Protein AF-A0A7S2KN16-F1 (afdb_monomer_lite)

Foldseek 3Di:
DDDPPDDDPDPDDDDPFDADPVPRHGDHPPQQCPLVVLLVVLVVCCVVQPPHDDDDDDDFANCSNVCSQQLFFQAPAWAFDPFDFDWDDDPNDGIDTPGGRQDDVVPDVDDDPVTHIDTDHVVVVDDPPPDDPNVVGHNDRNCSNCPDPPDPD

Sequence (153 aa):
MLDPNYNSLLNVNPTPGFYCPKTGFACEAFAGRYCQRMETFARCLERTHYGQTIVMFSHAASVALVAAFLRCSMTDLKFAPCGVYHLERVDDGPWKIVQSGHDNTSYVEENSPTTYPWGFSGKHFEENDGKYFGSSEGIDLDYFVGAPDNCNL

InterPro domains:
  IPR029033 Histidine phosphatase superfamily [G3DSA:3.40.50.1240] (1-117)
  IPR029033 Histidine phosphatase superfamily [SSF53254] (34-101)

Secondary structure (DSSP, 8-state):
---TT---S---PPP-PEEPTTT-SEE-S-STTHHHHHHHHHHHHHHHSTT--------GGGHHHHHHHHT--STT--B-TT---EEE-STT---EEEE-TT--TTT-S---TT---B---GGGT--TTS--SSTT----TTTTTT-------

Structure (mmCIF, N/CA/C/O backbone):
data_AF-A0A7S2KN16-F1
#
_entry.id   AF-A0A7S2KN16-F1
#
loop_
_atom_site.group_PDB
_atom_site.id
_atom_site.type_symbol
_atom_site.label_atom_id
_atom_site.label_alt_id
_atom_site.label_comp_id
_atom_site.label_asym_id
_atom_site.label_entity_id
_atom_site.label_seq_id
_atom_site.pdbx_PDB_ins_code
_atom_site.Cartn_x
_atom_site.Cartn_y
_atom_site.Cartn_z
_atom_site.occupancy
_atom_site.B_iso_or_equiv
_atom_site.auth_seq_id
_atom_site.auth_comp_id
_atom_site.auth_asym_id
_atom_site.auth_atom_id
_atom_site.pdbx_PDB_model_num
ATOM 1 N N . MET A 1 1 ? 1.336 23.015 12.875 1.00 44.84 1 MET A N 1
ATOM 2 C CA . MET A 1 1 ? 2.599 23.781 12.933 1.00 44.84 1 MET A CA 1
ATOM 3 C C . MET A 1 1 ? 3.717 22.757 13.002 1.00 44.84 1 MET A C 1
ATOM 5 O O . MET A 1 1 ? 3.695 21.952 13.921 1.00 44.84 1 MET A O 1
ATOM 9 N N . LEU A 1 2 ? 4.576 22.682 11.984 1.00 50.47 2 LEU A N 1
ATOM 10 C CA . LEU A 1 2 ? 5.736 21.784 11.989 1.00 50.47 2 LEU A CA 1
ATOM 11 C C . LEU A 1 2 ? 6.802 22.399 12.901 1.00 50.47 2 LEU A C 1
ATOM 13 O O . LEU A 1 2 ? 7.070 23.591 12.769 1.00 50.47 2 LEU A O 1
ATOM 17 N N . ASP A 1 3 ? 7.358 21.622 13.829 1.00 73.12 3 ASP A N 1
ATOM 18 C CA . ASP A 1 3 ? 8.470 22.065 14.671 1.00 73.12 3 ASP A CA 1
ATOM 19 C C . ASP A 1 3 ? 9.785 21.912 13.886 1.00 73.12 3 ASP A C 1
ATOM 21 O O . ASP A 1 3 ? 10.222 20.780 13.656 1.00 73.12 3 ASP A O 1
ATOM 25 N N . PRO A 1 4 ? 10.426 23.013 13.451 1.00 69.00 4 PRO A N 1
ATOM 26 C CA . PRO A 1 4 ? 11.683 22.944 12.712 1.00 69.00 4 PRO A CA 1
ATOM 27 C C . PRO A 1 4 ? 12.861 22.471 13.580 1.00 69.00 4 PRO A C 1
ATOM 29 O O . PRO A 1 4 ? 13.927 22.194 13.039 1.00 69.00 4 PRO A O 1
ATOM 32 N N . ASN A 1 5 ? 12.684 22.374 14.902 1.00 81.06 5 ASN A N 1
ATOM 33 C CA . ASN A 1 5 ? 13.713 21.964 15.856 1.00 81.06 5 ASN A CA 1
ATOM 34 C C . ASN A 1 5 ? 13.490 20.544 16.398 1.00 81.06 5 ASN A C 1
ATOM 36 O O . ASN A 1 5 ? 14.129 20.157 17.381 1.00 81.06 5 ASN A O 1
ATOM 40 N N . TYR A 1 6 ? 12.590 19.764 15.790 1.00 76.38 6 TYR A N 1
ATOM 41 C CA . TYR A 1 6 ? 12.341 18.395 16.220 1.00 76.38 6 TYR A CA 1
ATOM 42 C C . TYR A 1 6 ? 13.602 17.534 16.054 1.00 76.38 6 TYR A C 1
ATOM 44 O O . TYR A 1 6 ? 14.036 17.231 14.942 1.00 76.38 6 TYR A O 1
ATOM 52 N N . ASN A 1 7 ? 14.170 17.101 17.179 1.00 64.81 7 ASN A N 1
ATOM 53 C CA . ASN A 1 7 ? 15.219 16.091 17.200 1.00 64.81 7 ASN A CA 1
ATOM 54 C C . ASN A 1 7 ? 14.575 14.703 17.194 1.00 64.81 7 ASN A C 1
ATOM 56 O O . ASN A 1 7 ? 13.864 14.339 18.132 1.00 64.81 7 ASN A O 1
ATOM 60 N N . SER A 1 8 ? 14.843 13.929 16.139 1.00 66.06 8 SER A N 1
ATOM 61 C CA . SER A 1 8 ? 14.373 12.547 16.023 1.00 66.06 8 SER A CA 1
ATOM 62 C C . SER A 1 8 ? 14.796 11.733 17.247 1.00 66.06 8 SER A C 1
ATOM 64 O O . SER A 1 8 ? 15.985 11.575 17.518 1.00 66.06 8 SER A O 1
ATOM 66 N N . LEU A 1 9 ? 13.820 11.169 17.963 1.00 71.75 9 LEU A N 1
ATOM 67 C CA . LEU A 1 9 ? 14.074 10.198 19.036 1.00 71.75 9 LEU A CA 1
ATOM 68 C C . LEU A 1 9 ? 14.532 8.834 18.484 1.00 71.75 9 LEU A C 1
ATOM 70 O O . LEU A 1 9 ? 14.990 7.973 19.234 1.00 71.75 9 LEU A O 1
ATOM 74 N N . LEU A 1 10 ? 14.414 8.635 17.169 1.00 57.59 10 LEU A N 1
ATOM 75 C CA . LEU A 1 10 ? 14.867 7.456 16.446 1.00 57.59 10 LEU A CA 1
ATOM 76 C C . LEU A 1 10 ? 16.287 7.681 15.928 1.00 57.59 10 LEU A C 1
ATOM 78 O O . LEU A 1 10 ? 16.504 8.437 14.980 1.00 57.59 10 LEU A O 1
ATOM 82 N N . ASN A 1 11 ? 17.241 6.980 16.539 1.00 54.53 11 ASN A N 1
ATOM 83 C CA . ASN A 1 11 ? 18.592 6.849 16.014 1.00 54.53 11 ASN A CA 1
ATOM 84 C C . ASN A 1 11 ? 18.601 5.660 15.042 1.00 54.53 11 ASN A C 1
ATOM 86 O O . ASN A 1 11 ? 18.683 4.500 15.454 1.00 54.53 11 ASN A O 1
ATOM 90 N N . VAL A 1 12 ? 18.389 5.939 13.753 1.00 54.44 12 VAL A N 1
ATOM 91 C CA . VAL A 1 12 ? 18.291 4.898 12.724 1.00 54.44 12 VAL A CA 1
ATOM 92 C C . VAL A 1 12 ? 19.689 4.345 12.468 1.00 54.44 12 VAL A C 1
ATOM 94 O O . VAL A 1 12 ? 20.484 4.951 11.755 1.00 54.44 12 VAL A O 1
ATOM 97 N N . ASN A 1 13 ? 19.998 3.188 13.050 1.00 52.50 13 ASN A N 1
ATOM 98 C CA . ASN A 1 13 ? 21.201 2.453 12.682 1.00 52.50 13 ASN A CA 1
ATOM 99 C C . ASN A 1 13 ? 21.036 1.954 11.237 1.00 52.50 13 ASN A C 1
ATOM 101 O O . ASN A 1 13 ? 20.096 1.193 10.978 1.00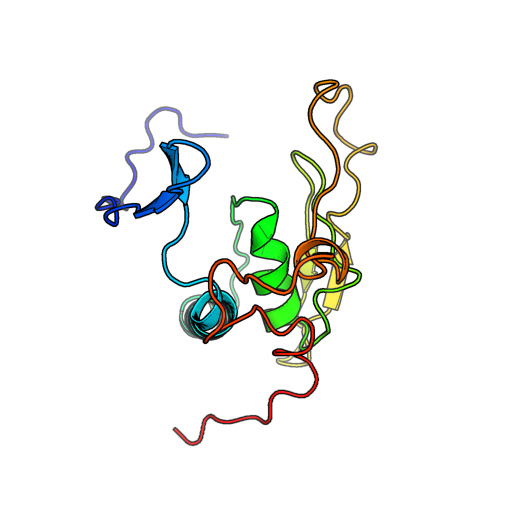 52.50 13 ASN A O 1
ATOM 105 N N . PRO A 1 14 ? 21.910 2.351 10.294 1.00 51.16 14 PRO A N 1
ATOM 106 C CA . PRO A 1 14 ? 21.835 1.866 8.926 1.00 51.16 14 PRO A CA 1
ATOM 107 C C . PRO A 1 14 ? 21.952 0.346 8.933 1.00 51.16 14 PRO A C 1
ATOM 109 O O . PRO A 1 14 ? 22.914 -0.215 9.460 1.00 51.16 14 PRO A O 1
ATOM 112 N N . THR A 1 15 ? 20.976 -0.340 8.350 1.00 52.91 15 THR A N 1
ATOM 113 C CA . THR A 1 15 ? 21.147 -1.760 8.052 1.00 52.91 15 THR A CA 1
ATOM 114 C C . THR A 1 15 ? 22.148 -1.857 6.899 1.00 52.91 15 THR A C 1
ATOM 116 O O . THR A 1 15 ? 22.007 -1.087 5.946 1.00 52.91 15 THR A O 1
ATOM 119 N N . PRO A 1 16 ? 23.160 -2.744 6.944 1.00 52.06 16 PRO A N 1
ATOM 120 C CA . PRO A 1 16 ? 24.048 -2.947 5.807 1.00 52.06 16 PRO A CA 1
ATOM 121 C C . PRO A 1 16 ? 23.213 -3.283 4.565 1.00 52.06 16 PRO A C 1
ATOM 123 O O . PRO A 1 16 ? 22.595 -4.346 4.490 1.00 52.06 16 PRO A O 1
ATOM 126 N N . GLY A 1 17 ? 23.135 -2.341 3.624 1.00 52.12 17 GLY A N 1
ATOM 127 C CA . GLY A 1 17 ? 22.502 -2.571 2.332 1.00 52.12 17 GLY A CA 1
ATOM 128 C C . GLY A 1 17 ? 23.322 -3.586 1.543 1.00 52.12 17 GLY A C 1
ATOM 129 O O . GLY A 1 17 ? 24.546 -3.641 1.672 1.00 52.12 17 GLY A O 1
ATOM 130 N N . PHE A 1 18 ? 22.663 -4.399 0.728 1.00 58.19 18 PHE A N 1
ATOM 131 C CA . PHE A 1 18 ? 23.362 -5.277 -0.205 1.00 58.19 18 PHE A CA 1
ATOM 132 C C . PHE A 1 18 ? 23.537 -4.517 -1.504 1.00 58.19 18 PHE A C 1
ATOM 134 O O . PHE A 1 18 ? 22.699 -3.699 -1.827 1.00 58.19 18 PHE A O 1
ATOM 141 N N . TYR A 1 19 ? 24.609 -4.725 -2.253 1.00 60.12 19 TYR A N 1
ATOM 142 C CA . TYR A 1 19 ? 24.733 -4.096 -3.567 1.00 60.12 19 TYR A CA 1
ATOM 143 C C . TYR A 1 19 ? 24.223 -5.061 -4.619 1.00 60.12 19 TYR A C 1
ATOM 145 O O . TYR A 1 19 ? 24.621 -6.220 -4.603 1.00 60.12 19 TYR A O 1
ATOM 153 N N . CYS A 1 20 ? 23.373 -4.597 -5.532 1.00 54.91 20 CYS A N 1
ATOM 154 C CA . CYS A 1 20 ? 22.924 -5.373 -6.676 1.00 54.91 20 CYS A CA 1
ATOM 155 C C . CYS A 1 20 ? 24.125 -5.627 -7.599 1.00 54.91 20 CYS A C 1
ATOM 157 O O . CYS A 1 20 ? 24.645 -4.669 -8.170 1.00 54.91 20 CYS A O 1
ATOM 159 N N . PRO A 1 21 ? 24.555 -6.884 -7.819 1.00 52.31 21 PRO A N 1
ATOM 160 C CA . PRO A 1 21 ? 25.663 -7.190 -8.725 1.00 52.31 21 PRO A CA 1
ATOM 161 C C . PRO A 1 21 ? 25.503 -6.643 -10.152 1.00 52.31 21 PRO A C 1
ATOM 163 O O . PRO A 1 21 ? 26.503 -6.367 -10.805 1.00 52.31 21 PRO A O 1
ATOM 166 N N . LYS A 1 22 ? 24.263 -6.494 -10.649 1.00 51.94 22 LYS A N 1
ATOM 167 C CA . LYS A 1 22 ? 23.990 -5.988 -12.007 1.00 51.94 22 LYS A CA 1
ATOM 168 C C . LYS A 1 22 ? 24.126 -4.466 -12.111 1.00 51.94 22 LYS A C 1
ATOM 170 O O . LYS A 1 22 ? 24.545 -3.973 -13.151 1.00 51.94 22 LYS A O 1
ATOM 175 N N . THR A 1 23 ? 23.735 -3.726 -11.074 1.00 57.59 23 THR A N 1
ATOM 176 C CA . THR A 1 23 ? 23.617 -2.258 -11.145 1.00 57.59 23 THR A CA 1
ATOM 177 C C . THR A 1 23 ? 24.583 -1.514 -10.227 1.00 57.59 23 THR A C 1
ATOM 179 O O . THR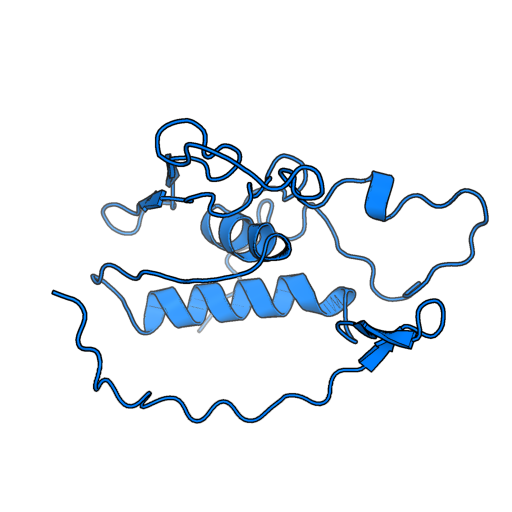 A 1 23 ? 24.746 -0.309 -10.373 1.00 57.59 23 THR A O 1
ATOM 182 N N . GLY A 1 24 ? 25.220 -2.202 -9.277 1.00 62.09 24 GLY A N 1
ATOM 183 C CA . GLY A 1 24 ? 26.106 -1.606 -8.277 1.00 62.09 24 GLY A CA 1
ATOM 184 C C . GLY A 1 24 ? 25.392 -0.729 -7.243 1.00 62.09 24 GLY A C 1
ATOM 185 O O . GLY A 1 24 ? 26.061 -0.119 -6.417 1.00 62.09 24 GLY A O 1
ATOM 186 N N . PHE A 1 25 ? 24.056 -0.655 -7.265 1.00 57.09 25 PHE A N 1
ATOM 187 C CA . PHE A 1 25 ? 23.266 0.128 -6.311 1.00 57.09 25 PHE A CA 1
ATOM 188 C C . PHE A 1 25 ? 22.862 -0.697 -5.096 1.00 57.09 25 PHE A C 1
ATOM 190 O O . PHE A 1 25 ? 22.704 -1.913 -5.195 1.00 57.09 25 PHE A O 1
ATOM 197 N N . ALA A 1 26 ? 22.649 -0.028 -3.962 1.00 57.84 26 ALA A N 1
ATOM 198 C CA . ALA A 1 26 ? 22.088 -0.670 -2.784 1.00 57.84 26 ALA A CA 1
ATOM 199 C C . ALA A 1 26 ? 20.700 -1.263 -3.111 1.00 57.84 26 ALA A C 1
ATOM 201 O O . ALA A 1 26 ? 19.799 -0.564 -3.566 1.00 57.84 26 ALA A O 1
ATOM 202 N N . CYS A 1 27 ? 20.544 -2.559 -2.890 1.00 58.91 27 CYS A N 1
ATOM 203 C CA . CYS A 1 27 ? 19.334 -3.344 -2.986 1.00 58.91 27 CYS A CA 1
ATOM 204 C C . CYS A 1 27 ? 19.073 -4.064 -1.661 1.00 58.91 27 CYS A C 1
ATOM 206 O O . CYS A 1 27 ? 19.966 -4.339 -0.853 1.00 58.91 27 CYS A O 1
ATOM 208 N N . GLU A 1 28 ? 17.815 -4.405 -1.442 1.00 58.28 28 GLU A N 1
ATOM 209 C CA . GLU A 1 28 ? 17.420 -5.216 -0.306 1.00 58.28 28 GLU A CA 1
ATOM 210 C C . GLU A 1 28 ? 17.866 -6.669 -0.524 1.00 58.28 28 GLU A C 1
ATOM 212 O O . GLU A 1 28 ? 17.629 -7.252 -1.578 1.00 58.28 28 GLU A O 1
ATOM 217 N N . ALA A 1 29 ? 18.547 -7.259 0.460 1.00 53.09 29 ALA A N 1
ATOM 218 C CA . ALA A 1 29 ? 19.174 -8.579 0.317 1.00 53.09 29 ALA A CA 1
ATOM 219 C C . ALA A 1 29 ? 18.213 -9.761 0.213 1.00 53.09 29 ALA A C 1
ATOM 221 O O . ALA A 1 29 ? 18.616 -10.855 -0.172 1.00 53.09 29 ALA A O 1
ATOM 222 N N . PHE A 1 30 ? 16.981 -9.577 0.683 1.00 60.19 30 PHE A N 1
ATOM 223 C CA . PHE A 1 30 ? 16.088 -10.679 1.021 1.00 60.19 30 PHE A CA 1
ATOM 224 C C . PHE A 1 30 ? 14.691 -10.370 0.493 1.00 60.19 30 PHE A C 1
ATOM 226 O O . PHE A 1 30 ? 13.801 -10.012 1.271 1.00 60.19 30 PHE A O 1
ATOM 233 N N . ALA A 1 31 ? 14.524 -10.470 -0.828 1.00 63.78 31 ALA A N 1
ATOM 234 C CA . ALA A 1 31 ? 13.223 -10.331 -1.480 1.00 63.78 31 ALA A CA 1
ATOM 235 C C . ALA A 1 31 ? 12.215 -11.349 -0.914 1.00 63.78 31 ALA A C 1
ATOM 237 O O . ALA A 1 31 ? 11.099 -10.983 -0.565 1.00 63.78 31 ALA A O 1
ATOM 238 N N . GLY A 1 32 ? 12.652 -12.585 -0.670 1.00 63.44 32 GLY A N 1
ATOM 239 C CA . GLY A 1 32 ? 11.816 -13.656 -0.128 1.00 63.44 32 GLY A CA 1
ATOM 240 C C . GLY A 1 32 ? 11.231 -13.435 1.251 1.00 63.44 32 GLY A C 1
ATOM 241 O O . GLY A 1 32 ? 10.122 -13.866 1.551 1.00 63.44 32 GLY A O 1
ATOM 242 N N . ARG A 1 33 ? 11.969 -12.726 2.106 1.00 75.19 33 ARG A N 1
ATOM 243 C CA . ARG A 1 33 ? 11.525 -12.395 3.467 1.00 75.19 33 ARG A CA 1
ATOM 244 C C . ARG A 1 33 ? 10.873 -11.025 3.558 1.00 75.19 33 ARG A C 1
ATOM 246 O O . ARG A 1 33 ? 10.501 -10.607 4.653 1.00 75.19 33 ARG A O 1
ATOM 253 N N . TYR A 1 34 ? 10.747 -10.314 2.439 1.00 84.75 34 TYR A N 1
ATOM 254 C CA . TYR A 1 34 ? 10.139 -8.991 2.411 1.00 84.75 34 TYR A CA 1
ATOM 255 C C . TYR A 1 34 ? 8.709 -9.035 2.953 1.00 84.75 34 TYR A C 1
ATOM 257 O O . TYR A 1 34 ? 8.398 -8.324 3.908 1.00 84.75 34 TYR A O 1
ATOM 265 N N . CYS A 1 35 ? 7.879 -9.952 2.444 1.00 87.25 35 CYS A N 1
ATOM 266 C CA . CYS A 1 35 ? 6.492 -10.078 2.888 1.00 87.25 35 CYS A CA 1
ATOM 267 C C . CYS A 1 35 ? 6.380 -10.454 4.374 1.00 87.25 35 CYS A C 1
ATOM 269 O O . CYS A 1 35 ? 5.602 -9.841 5.101 1.00 87.25 35 CYS A O 1
ATOM 271 N N . GLN A 1 36 ? 7.225 -11.371 4.860 1.00 87.25 36 GLN A N 1
ATOM 272 C CA . GLN A 1 36 ? 7.285 -11.749 6.281 1.00 87.25 36 GLN A CA 1
ATOM 273 C C . GLN A 1 36 ? 7.628 -10.559 7.189 1.00 87.25 36 GLN A C 1
ATOM 275 O O . GLN A 1 36 ? 7.039 -10.394 8.261 1.00 87.25 36 GLN A O 1
ATOM 280 N N . ARG A 1 37 ? 8.577 -9.707 6.772 1.00 88.38 37 ARG A N 1
ATOM 281 C CA . ARG A 1 37 ? 8.918 -8.484 7.512 1.00 88.38 37 ARG A CA 1
ATOM 282 C C . ARG A 1 37 ? 7.754 -7.505 7.536 1.00 88.38 37 ARG A C 1
ATOM 284 O O . ARG A 1 37 ? 7.472 -6.961 8.598 1.00 88.38 37 ARG A O 1
ATOM 291 N N . MET A 1 38 ? 7.087 -7.297 6.401 1.00 93.31 38 MET A N 1
ATOM 292 C CA . MET A 1 38 ? 5.936 -6.394 6.314 1.00 93.31 38 MET A CA 1
ATOM 293 C C . MET A 1 38 ? 4.771 -6.886 7.172 1.00 93.31 38 MET A C 1
ATOM 295 O O . MET A 1 38 ? 4.188 -6.096 7.907 1.00 93.31 38 MET A O 1
ATOM 299 N N . GLU A 1 39 ? 4.498 -8.192 7.177 1.00 92.44 39 GLU A N 1
ATOM 300 C CA . GLU A 1 39 ? 3.502 -8.793 8.066 1.00 92.44 39 GLU A CA 1
ATOM 301 C C . GLU A 1 39 ? 3.854 -8.599 9.546 1.00 92.44 39 GLU A C 1
ATOM 303 O O . GLU A 1 39 ? 3.022 -8.166 10.343 1.00 92.44 39 GLU A O 1
ATOM 308 N N . THR A 1 40 ? 5.099 -8.898 9.924 1.00 90.50 40 THR A N 1
ATOM 309 C CA . THR A 1 40 ? 5.567 -8.735 11.308 1.00 90.50 40 THR A CA 1
ATOM 310 C C . THR A 1 40 ? 5.484 -7.273 11.738 1.00 90.50 40 THR A C 1
ATOM 312 O O . THR A 1 40 ? 5.060 -6.969 12.853 1.00 90.50 40 THR A O 1
ATOM 315 N N . PHE A 1 41 ? 5.860 -6.356 10.847 1.00 93.31 41 PHE A N 1
ATOM 316 C CA . PHE A 1 41 ? 5.796 -4.927 11.098 1.00 93.31 41 PHE A CA 1
ATOM 317 C C . PHE A 1 41 ? 4.352 -4.442 11.270 1.00 93.31 41 PHE A C 1
ATOM 319 O O . PHE A 1 41 ? 4.083 -3.736 12.239 1.00 93.31 41 PHE A O 1
ATOM 326 N N . ALA A 1 42 ? 3.420 -4.890 10.420 1.00 94.25 42 ALA A N 1
ATOM 327 C CA . ALA A 1 42 ? 1.992 -4.602 10.559 1.00 94.25 42 ALA A CA 1
ATOM 328 C C . ALA A 1 42 ? 1.465 -5.023 11.940 1.00 94.25 42 ALA A C 1
ATOM 330 O O . ALA A 1 42 ? 0.928 -4.193 12.671 1.00 94.25 42 ALA A O 1
ATOM 331 N N . ARG A 1 43 ? 1.728 -6.271 12.361 1.00 92.00 43 ARG A N 1
ATOM 332 C CA . ARG A 1 43 ? 1.315 -6.782 13.685 1.00 92.00 43 ARG A CA 1
ATOM 333 C C . ARG A 1 43 ? 1.905 -5.957 14.834 1.00 92.00 43 ARG A C 1
ATOM 335 O O . ARG A 1 43 ? 1.225 -5.661 15.817 1.00 92.00 43 ARG A O 1
ATOM 342 N N . CYS A 1 44 ? 3.180 -5.577 14.728 1.00 91.69 44 CYS A N 1
ATOM 343 C CA . CYS A 1 44 ? 3.834 -4.726 15.721 1.00 91.69 44 CYS A CA 1
ATOM 344 C C . CYS A 1 44 ? 3.191 -3.336 15.802 1.00 91.69 44 CYS A C 1
ATOM 346 O O . CYS A 1 44 ? 3.008 -2.838 16.915 1.00 91.69 44 CYS A O 1
ATOM 348 N N . LEU A 1 45 ? 2.836 -2.729 14.665 1.00 92.06 45 LEU A N 1
ATOM 349 C CA . LEU A 1 45 ? 2.143 -1.441 14.620 1.00 92.06 45 LEU A CA 1
ATOM 350 C C . LEU A 1 45 ? 0.769 -1.522 15.286 1.00 92.06 45 LEU A C 1
ATOM 352 O O . LEU A 1 45 ? 0.492 -0.714 16.169 1.00 92.06 45 LEU A O 1
ATOM 356 N N . GLU A 1 46 ? -0.046 -2.523 14.938 1.00 91.19 46 GLU A N 1
ATOM 357 C CA . GLU A 1 46 ? -1.383 -2.702 15.525 1.00 91.19 46 GLU A CA 1
ATOM 358 C C . GLU A 1 46 ? -1.325 -2.860 17.043 1.00 91.19 46 GLU A C 1
ATOM 360 O O . GLU A 1 46 ? -2.109 -2.247 17.762 1.00 91.19 46 GLU A O 1
ATOM 365 N N . ARG A 1 47 ? -0.372 -3.657 17.542 1.00 90.12 47 ARG A N 1
ATOM 366 C CA . ARG A 1 47 ? -0.215 -3.894 18.980 1.00 90.12 47 ARG A CA 1
ATOM 367 C C . ARG A 1 47 ? 0.304 -2.664 19.725 1.00 90.12 47 ARG A C 1
ATOM 369 O O . ARG A 1 47 ? -0.134 -2.396 20.837 1.00 90.12 47 ARG A O 1
ATOM 376 N N . THR A 1 48 ? 1.275 -1.957 19.152 1.00 91.31 48 THR A N 1
ATOM 377 C CA . THR A 1 48 ? 1.982 -0.863 19.847 1.00 91.31 48 THR A CA 1
ATOM 378 C C . THR A 1 48 ? 1.191 0.444 19.813 1.00 91.31 48 THR A C 1
ATOM 380 O O . THR A 1 48 ? 1.256 1.220 20.763 1.00 91.31 48 THR A O 1
ATOM 383 N N . HIS A 1 49 ? 0.427 0.676 18.745 1.00 91.00 49 HIS A N 1
ATOM 384 C CA . HIS A 1 49 ? -0.303 1.921 18.493 1.00 91.00 49 HIS A CA 1
ATOM 385 C C . HIS A 1 49 ? -1.821 1.712 18.444 1.00 91.00 49 HIS A C 1
ATOM 387 O O . HIS A 1 49 ? -2.537 2.425 17.742 1.00 91.00 49 HIS A O 1
ATOM 393 N N . TYR A 1 50 ? -2.323 0.725 19.188 1.00 91.38 50 TYR A N 1
ATOM 394 C CA . TYR A 1 50 ? -3.750 0.434 19.264 1.00 91.38 50 TYR A CA 1
ATOM 395 C C . TYR A 1 50 ? -4.565 1.676 19.667 1.00 91.38 50 TYR A C 1
ATOM 397 O O . TYR A 1 50 ? -4.230 2.367 20.632 1.00 91.38 50 TYR A O 1
ATOM 405 N N . GLY A 1 51 ? -5.643 1.955 18.928 1.00 89.69 51 GLY A N 1
ATOM 406 C CA . GLY A 1 51 ? -6.521 3.107 19.165 1.00 89.69 51 GLY A CA 1
ATOM 407 C C . GLY A 1 51 ? -5.917 4.468 18.796 1.00 89.69 51 GLY A C 1
ATOM 408 O O . GLY A 1 51 ? -6.494 5.497 19.143 1.00 89.69 51 GLY A O 1
ATOM 409 N N . GLN A 1 52 ? -4.767 4.498 18.116 1.00 92.50 52 GLN A N 1
ATOM 410 C CA . GLN A 1 52 ? -4.108 5.727 17.672 1.00 92.50 52 GLN A CA 1
ATOM 411 C C . GLN A 1 52 ? -4.181 5.886 16.152 1.00 92.50 52 GLN A C 1
ATOM 413 O O . GLN A 1 52 ? -4.195 4.913 15.400 1.00 92.50 52 GLN A O 1
ATOM 418 N N . THR A 1 53 ? -4.147 7.136 15.694 1.00 93.81 53 THR A N 1
ATOM 419 C CA . THR A 1 53 ? -3.892 7.462 14.288 1.00 93.81 53 THR A CA 1
ATOM 420 C C . THR A 1 53 ? -2.389 7.573 14.067 1.00 93.81 53 THR A C 1
ATOM 422 O O . THR A 1 53 ? -1.719 8.369 14.727 1.00 93.81 53 THR A O 1
ATOM 425 N N . ILE A 1 54 ? -1.862 6.796 13.122 1.00 93.75 54 ILE A N 1
ATOM 426 C CA . ILE A 1 54 ? -0.447 6.813 12.742 1.00 93.75 54 ILE A CA 1
ATOM 427 C C . ILE A 1 54 ? -0.280 7.381 11.332 1.00 93.75 54 ILE A C 1
ATOM 429 O O . ILE A 1 54 ? -1.093 7.126 10.447 1.00 93.75 54 ILE A O 1
ATOM 433 N N . VAL A 1 55 ? 0.800 8.131 11.114 1.00 94.25 55 VAL A N 1
ATOM 434 C CA . VAL A 1 55 ? 1.218 8.601 9.787 1.00 94.25 55 VAL A CA 1
ATOM 435 C C . VAL A 1 55 ? 2.597 8.028 9.503 1.00 94.25 55 VAL A C 1
ATOM 437 O O . VAL A 1 55 ? 3.498 8.131 10.335 1.00 94.25 55 VAL A O 1
ATOM 440 N N . MET A 1 56 ? 2.761 7.416 8.332 1.00 93.44 56 MET A N 1
ATOM 441 C CA . MET A 1 56 ? 4.010 6.782 7.918 1.00 93.44 56 MET A CA 1
ATOM 442 C C . MET A 1 56 ? 4.463 7.322 6.567 1.00 93.44 56 MET A C 1
ATOM 444 O O . MET A 1 56 ? 3.669 7.443 5.637 1.00 93.44 56 MET A O 1
ATOM 448 N N . PHE A 1 57 ? 5.763 7.581 6.452 1.00 93.69 57 PHE A N 1
ATOM 449 C CA . PHE A 1 57 ? 6.415 7.950 5.201 1.00 93.69 57 PHE A CA 1
ATOM 450 C C . PHE A 1 57 ? 7.224 6.755 4.712 1.00 93.69 57 PHE A C 1
ATOM 452 O O . PHE A 1 57 ? 7.985 6.158 5.476 1.00 93.69 57 PHE A O 1
ATOM 459 N N . SER A 1 58 ? 7.026 6.361 3.457 1.00 93.25 58 SER A N 1
ATOM 460 C CA . SER A 1 58 ? 7.641 5.152 2.918 1.00 93.25 58 SER A CA 1
ATOM 461 C C . SER A 1 58 ? 7.828 5.220 1.404 1.00 93.25 58 SER A C 1
ATOM 463 O O . SER A 1 58 ? 7.519 6.228 0.773 1.00 93.25 58 SER A O 1
ATOM 465 N N . HIS A 1 59 ? 8.350 4.138 0.829 1.00 91.38 59 HIS A N 1
ATOM 466 C CA . HIS A 1 59 ? 8.572 3.989 -0.608 1.00 91.38 59 HIS A CA 1
ATOM 467 C C . HIS A 1 59 ? 7.490 3.127 -1.264 1.00 91.38 59 HIS A C 1
ATOM 469 O O . HIS A 1 59 ? 6.706 2.465 -0.589 1.00 91.38 59 HIS A O 1
ATOM 475 N N . ALA A 1 60 ? 7.480 3.092 -2.599 1.00 90.44 60 ALA A N 1
ATOM 476 C CA . ALA A 1 60 ? 6.437 2.409 -3.359 1.00 90.44 60 ALA A CA 1
ATOM 477 C C . ALA A 1 60 ? 6.337 0.898 -3.074 1.00 90.44 60 ALA A C 1
ATOM 479 O O . ALA A 1 60 ? 5.238 0.356 -3.070 1.00 90.44 60 ALA A O 1
ATOM 480 N N . ALA A 1 61 ? 7.449 0.224 -2.752 1.00 89.75 61 ALA A N 1
ATOM 481 C CA . ALA A 1 61 ? 7.444 -1.191 -2.357 1.00 89.75 61 ALA A CA 1
ATOM 482 C C . ALA A 1 61 ? 6.589 -1.479 -1.108 1.00 89.75 61 ALA A C 1
ATOM 484 O O . ALA A 1 61 ? 6.077 -2.585 -0.938 1.00 89.75 61 ALA A O 1
ATOM 485 N N . SER A 1 62 ? 6.331 -0.467 -0.281 1.00 92.75 62 SER A N 1
ATOM 486 C CA . SER A 1 62 ? 5.517 -0.591 0.927 1.00 92.75 62 SER A CA 1
ATOM 487 C C . SER A 1 62 ? 4.021 -0.781 0.657 1.00 92.75 62 SER A C 1
ATOM 489 O O . SER A 1 62 ? 3.254 -0.912 1.608 1.00 92.75 62 SER A O 1
ATOM 491 N N . VAL A 1 63 ? 3.588 -0.909 -0.606 1.00 94.00 63 VAL A N 1
ATOM 492 C CA . VAL A 1 63 ? 2.285 -1.525 -0.929 1.00 94.00 63 VAL A CA 1
ATOM 493 C C . VAL A 1 63 ? 2.136 -2.922 -0.314 1.00 94.00 63 VAL A C 1
ATOM 495 O O . VAL A 1 63 ? 1.020 -3.336 -0.028 1.00 94.00 63 VAL A O 1
ATOM 498 N N . ALA A 1 64 ? 3.239 -3.616 -0.017 1.00 94.06 64 ALA A N 1
ATOM 499 C CA . ALA A 1 64 ? 3.215 -4.856 0.756 1.00 94.06 64 ALA A CA 1
ATOM 500 C C . ALA A 1 64 ? 2.711 -4.669 2.195 1.00 94.06 64 ALA A C 1
ATOM 502 O O . ALA A 1 64 ? 2.028 -5.542 2.719 1.00 94.06 64 ALA A O 1
ATOM 503 N N . LEU A 1 65 ? 3.005 -3.535 2.839 1.00 95.69 65 LEU A N 1
ATOM 504 C CA . LEU A 1 65 ? 2.463 -3.225 4.165 1.00 95.69 65 LEU A CA 1
ATOM 505 C C . LEU A 1 65 ? 0.954 -2.961 4.088 1.00 95.69 65 LEU A C 1
ATOM 507 O O . LEU A 1 65 ? 0.199 -3.414 4.944 1.00 95.69 65 LEU A O 1
ATOM 511 N N . VAL A 1 66 ? 0.509 -2.278 3.030 1.00 96.38 66 VAL A N 1
ATOM 512 C CA . VAL A 1 66 ? -0.920 -2.075 2.748 1.00 96.38 66 VAL A CA 1
ATOM 513 C C . VAL A 1 66 ? -1.619 -3.423 2.529 1.00 96.38 66 VAL A C 1
ATOM 515 O O . VAL A 1 66 ? -2.640 -3.687 3.160 1.00 96.38 66 VAL A O 1
ATOM 518 N N . ALA A 1 67 ? -1.038 -4.306 1.711 1.00 95.25 67 ALA A N 1
ATOM 519 C CA . ALA A 1 67 ? -1.538 -5.664 1.498 1.00 95.25 67 ALA A CA 1
ATOM 520 C C . ALA A 1 67 ? -1.578 -6.490 2.794 1.00 95.25 67 ALA A C 1
ATOM 522 O O . ALA A 1 67 ? -2.542 -7.219 3.021 1.00 95.25 67 ALA A O 1
ATOM 523 N N . ALA A 1 68 ? -0.577 -6.339 3.668 1.00 94.94 68 ALA A N 1
ATOM 524 C CA . ALA A 1 68 ? -0.530 -7.012 4.962 1.00 94.94 68 ALA A CA 1
ATOM 525 C C . ALA A 1 68 ? -1.696 -6.609 5.876 1.00 94.94 68 ALA A C 1
ATOM 527 O O . ALA A 1 68 ? -2.311 -7.483 6.485 1.00 94.94 68 ALA A O 1
ATOM 528 N N . PHE A 1 69 ? -2.034 -5.316 5.943 1.00 94.88 69 PHE A N 1
ATOM 529 C CA . PHE A 1 69 ? -3.194 -4.845 6.709 1.00 94.88 69 PHE A CA 1
ATOM 530 C C . PHE A 1 69 ? -4.520 -5.331 6.113 1.00 94.88 69 PHE A C 1
ATOM 532 O O . PHE A 1 69 ? -5.405 -5.769 6.845 1.00 94.88 69 PHE A O 1
ATOM 539 N N . LEU A 1 70 ? -4.656 -5.273 4.787 1.00 94.19 70 LEU A N 1
ATOM 540 C CA . LEU A 1 70 ? -5.898 -5.603 4.079 1.00 94.19 70 LEU A CA 1
ATOM 541 C C . LEU A 1 70 ? -6.110 -7.102 3.843 1.00 94.19 70 LEU A C 1
ATOM 543 O O . LEU A 1 70 ? -7.198 -7.494 3.428 1.00 94.19 70 LEU A O 1
ATOM 547 N N . ARG A 1 71 ? -5.083 -7.930 4.074 1.00 93.19 71 ARG A N 1
ATOM 548 C CA . ARG A 1 71 ? -5.077 -9.372 3.775 1.00 93.19 71 ARG A CA 1
ATOM 549 C C . ARG A 1 71 ? -5.438 -9.673 2.315 1.00 93.19 71 ARG A C 1
ATOM 551 O O . ARG A 1 71 ? -6.271 -10.531 2.024 1.00 93.19 71 ARG A O 1
ATOM 558 N N . CYS A 1 72 ? -4.816 -8.940 1.389 1.00 92.81 72 CYS A N 1
ATOM 559 C CA . CYS A 1 72 ? -5.097 -9.020 -0.046 1.00 92.81 72 CYS A CA 1
ATOM 560 C C . CYS A 1 72 ? -3.838 -9.252 -0.894 1.00 92.81 72 CYS A C 1
ATOM 562 O O . CYS A 1 72 ? -2.713 -9.183 -0.404 1.00 92.81 72 CYS A O 1
ATOM 564 N N . SER A 1 73 ? -4.031 -9.497 -2.192 1.00 91.75 73 SER A N 1
ATOM 565 C CA . SER A 1 73 ? -2.930 -9.585 -3.156 1.00 91.75 73 SER A CA 1
ATOM 566 C C . SER A 1 73 ? -2.243 -8.228 -3.319 1.00 91.75 73 SER A C 1
ATOM 568 O O . SER A 1 73 ? -2.884 -7.176 -3.240 1.00 91.75 73 SER A O 1
ATOM 570 N N . MET A 1 74 ? -0.940 -8.243 -3.592 1.00 91.12 74 MET A N 1
ATOM 571 C CA . MET A 1 74 ? -0.176 -7.040 -3.940 1.00 91.12 74 MET A CA 1
ATOM 572 C C . MET A 1 74 ? -0.326 -6.629 -5.409 1.00 91.12 74 MET A C 1
ATOM 574 O O . MET A 1 74 ? 0.072 -5.521 -5.759 1.00 91.12 74 MET A O 1
ATOM 578 N N . THR A 1 75 ? -0.875 -7.499 -6.262 1.00 87.31 75 THR A N 1
ATOM 579 C CA . THR A 1 75 ? -0.865 -7.348 -7.730 1.00 87.31 75 THR A CA 1
ATOM 580 C C . THR A 1 75 ? -1.512 -6.050 -8.224 1.00 87.31 75 THR A C 1
ATOM 582 O O . THR A 1 75 ? -1.021 -5.436 -9.172 1.00 87.31 75 THR A O 1
ATOM 585 N N . ASP A 1 76 ? -2.583 -5.605 -7.566 1.00 84.81 76 ASP A N 1
ATOM 586 C CA . ASP A 1 76 ? -3.352 -4.425 -7.982 1.00 84.81 76 ASP A CA 1
ATOM 587 C C . ASP A 1 76 ? -2.987 -3.153 -7.203 1.00 84.81 76 ASP A C 1
ATOM 589 O O . ASP A 1 76 ? -3.493 -2.065 -7.491 1.00 84.81 76 ASP A O 1
ATOM 593 N N . LEU A 1 77 ? -2.091 -3.258 -6.219 1.00 93.31 77 LEU A N 1
ATOM 594 C CA . LEU A 1 77 ? -1.701 -2.124 -5.394 1.00 93.31 77 LEU A CA 1
ATOM 595 C C . LEU A 1 77 ? -0.565 -1.348 -6.049 1.00 93.31 77 LEU A C 1
ATOM 597 O O . LEU A 1 77 ? 0.502 -1.882 -6.347 1.00 93.31 77 LEU A O 1
ATOM 601 N N . LYS A 1 78 ? -0.777 -0.043 -6.210 1.00 95.06 78 LYS A N 1
ATOM 602 C CA . LYS A 1 78 ? 0.232 0.901 -6.699 1.00 95.06 78 LYS A CA 1
ATOM 603 C C . LYS A 1 78 ? 0.368 2.076 -5.759 1.00 95.06 78 LYS A C 1
ATOM 605 O O . LYS A 1 78 ? -0.587 2.461 -5.095 1.00 95.06 78 LYS A O 1
ATOM 610 N N . PHE A 1 79 ? 1.537 2.681 -5.749 1.00 95.94 79 PHE A N 1
ATOM 611 C CA . PHE A 1 79 ? 1.836 3.845 -4.943 1.00 95.94 79 PHE A CA 1
ATOM 612 C C . PHE A 1 79 ? 2.396 4.933 -5.860 1.00 95.94 79 PHE A C 1
ATOM 614 O O . PHE A 1 79 ? 3.491 4.795 -6.411 1.00 95.94 79 PHE A O 1
ATOM 621 N N . ALA A 1 80 ? 1.611 5.991 -6.060 1.00 96.25 80 ALA A N 1
ATOM 622 C CA . ALA A 1 80 ? 2.040 7.210 -6.730 1.00 96.25 80 ALA A CA 1
ATOM 623 C C . ALA A 1 80 ? 3.163 7.910 -5.944 1.00 96.25 80 ALA A C 1
ATOM 625 O O . ALA A 1 80 ? 3.237 7.781 -4.719 1.00 96.25 80 ALA A O 1
ATOM 626 N N . PRO A 1 81 ? 4.021 8.704 -6.602 1.00 93.56 81 PRO A N 1
ATOM 627 C CA . PRO A 1 81 ? 4.890 9.647 -5.901 1.00 93.56 81 PRO A CA 1
ATOM 628 C C . PRO A 1 81 ? 4.036 10.517 -4.972 1.00 93.56 81 PRO A C 1
ATOM 630 O O . PRO A 1 81 ? 3.011 11.029 -5.398 1.00 93.56 81 PRO A O 1
ATOM 633 N N . CYS A 1 82 ? 4.378 10.640 -3.690 1.00 94.12 82 CYS A N 1
ATOM 634 C CA . CYS A 1 82 ? 3.523 11.341 -2.715 1.00 94.12 82 CYS A CA 1
ATOM 635 C C . CYS A 1 82 ? 2.061 10.827 -2.652 1.00 94.12 82 CYS A C 1
ATOM 637 O O . CYS A 1 82 ? 1.170 11.552 -2.217 1.00 94.12 82 CYS A O 1
ATOM 639 N N . GLY A 1 83 ? 1.781 9.595 -3.088 1.00 95.50 83 GLY A N 1
ATOM 640 C CA . GLY A 1 83 ? 0.474 8.959 -2.922 1.00 95.50 83 GLY A CA 1
ATOM 641 C C . GLY A 1 83 ? 0.089 8.848 -1.441 1.00 95.50 83 GLY A C 1
ATOM 642 O O . GLY A 1 83 ? 0.947 8.807 -0.559 1.00 95.50 83 GLY A O 1
ATOM 643 N N . VAL A 1 84 ? -1.204 8.796 -1.139 1.00 96.88 84 VAL A N 1
ATOM 644 C CA . VAL A 1 84 ? -1.671 8.621 0.241 1.00 96.88 84 VAL A CA 1
ATOM 645 C C . VAL A 1 84 ? -2.607 7.429 0.301 1.00 96.88 84 VAL A C 1
ATOM 647 O O . VAL A 1 84 ? -3.709 7.460 -0.241 1.00 96.88 84 VAL A O 1
ATOM 650 N N . TYR A 1 85 ? -2.160 6.377 0.984 1.00 97.44 85 TYR A N 1
ATOM 651 C CA . TYR A 1 85 ? -3.046 5.316 1.440 1.00 97.44 85 TYR A CA 1
ATOM 652 C C . TYR A 1 85 ? -3.646 5.711 2.785 1.00 97.44 85 TYR A C 1
ATOM 654 O O . TYR A 1 85 ? -2.922 5.851 3.769 1.00 97.44 85 TYR A O 1
ATOM 662 N N . HIS A 1 86 ? -4.968 5.855 2.824 1.00 96.75 86 HIS A N 1
ATOM 663 C CA . HIS A 1 86 ? -5.720 5.992 4.064 1.00 96.75 86 HIS A CA 1
ATOM 664 C C . HIS A 1 86 ? -6.427 4.671 4.352 1.00 96.75 86 HIS A C 1
ATOM 666 O O . HIS A 1 86 ? -7.297 4.249 3.582 1.00 96.75 86 HIS A O 1
ATOM 672 N N . LEU A 1 87 ? -6.022 4.019 5.442 1.00 96.56 87 LEU A N 1
ATOM 673 C CA . LEU A 1 87 ? -6.616 2.781 5.926 1.00 96.56 87 LEU A CA 1
ATOM 674 C C . LEU A 1 87 ? -7.353 3.044 7.237 1.00 96.56 87 LEU A C 1
ATOM 676 O O . LEU A 1 87 ? -6.809 3.701 8.122 1.00 96.56 87 LEU A O 1
ATOM 680 N N . GLU A 1 88 ? -8.549 2.482 7.373 1.00 95.69 88 GLU A N 1
ATOM 681 C CA . GLU A 1 88 ? -9.341 2.556 8.602 1.00 95.69 88 GLU A CA 1
ATOM 682 C C . GLU A 1 88 ? -9.734 1.163 9.092 1.00 95.69 88 GLU A C 1
ATOM 684 O O . GLU A 1 88 ? -9.970 0.245 8.299 1.00 95.69 88 GLU A O 1
ATOM 689 N N . ARG A 1 89 ? -9.832 1.029 10.417 1.00 93.06 89 ARG A N 1
ATOM 690 C CA . ARG A 1 89 ? -10.333 -0.154 11.116 1.00 93.06 89 ARG A CA 1
ATOM 691 C C . ARG A 1 89 ? -11.365 0.287 12.146 1.00 93.06 89 ARG A C 1
ATOM 693 O O . ARG A 1 89 ? -11.076 1.153 12.966 1.00 93.06 89 ARG A O 1
ATOM 700 N N . VAL A 1 90 ? -12.554 -0.307 12.099 1.00 90.81 90 VAL A N 1
ATOM 701 C CA . VAL A 1 90 ? -13.670 -0.006 13.010 1.00 90.81 90 VAL A CA 1
ATOM 702 C C . VAL A 1 90 ? -13.928 -1.232 13.875 1.00 90.81 90 VAL A C 1
ATOM 704 O O . VAL A 1 90 ? -14.028 -2.328 13.326 1.00 90.81 90 VAL A O 1
ATOM 707 N N . ASP A 1 91 ? -14.022 -1.043 15.193 1.00 88.00 91 ASP A N 1
ATOM 708 C CA . ASP A 1 91 ? -14.362 -2.082 16.180 1.00 88.00 91 ASP A CA 1
ATOM 709 C C . ASP A 1 91 ? -13.570 -3.394 16.011 1.00 88.00 91 ASP A C 1
ATOM 711 O O . ASP A 1 91 ? -14.137 -4.483 16.028 1.00 88.00 91 ASP A O 1
ATOM 715 N N . ASP A 1 92 ? -12.257 -3.288 15.776 1.00 87.38 92 ASP A N 1
ATOM 716 C CA . ASP A 1 92 ? -11.356 -4.426 15.514 1.00 87.38 92 ASP A CA 1
ATOM 717 C C . ASP A 1 92 ? -11.748 -5.330 14.333 1.00 87.38 92 ASP A C 1
ATOM 719 O O . ASP A 1 92 ? -11.247 -6.445 14.190 1.00 87.38 92 ASP A O 1
ATOM 723 N N . GLY A 1 93 ? -12.602 -4.830 13.438 1.00 89.31 93 GLY A N 1
ATOM 724 C CA . GLY A 1 93 ? -12.924 -5.470 12.170 1.00 89.31 93 GLY A CA 1
ATOM 725 C C . GLY A 1 93 ? -11.753 -5.468 11.174 1.00 89.31 93 GLY A C 1
ATOM 726 O O . GLY A 1 93 ? -10.637 -5.068 11.498 1.00 89.31 93 GLY A O 1
ATOM 727 N N . PRO A 1 94 ? -11.979 -5.892 9.921 1.00 91.75 94 PRO A N 1
ATOM 728 C CA . PRO A 1 94 ? -10.939 -5.847 8.899 1.00 91.75 94 PRO A CA 1
ATOM 729 C C . PRO A 1 94 ? -10.577 -4.401 8.539 1.00 91.75 94 PRO A C 1
ATOM 731 O O . PRO A 1 94 ? -11.452 -3.529 8.474 1.00 91.75 94 PRO A O 1
ATOM 734 N N . TRP A 1 95 ? -9.297 -4.163 8.240 1.00 95.00 95 TRP A N 1
ATOM 735 C CA . TRP A 1 95 ? -8.856 -2.906 7.640 1.00 95.00 95 TRP A CA 1
ATOM 736 C C . TRP A 1 95 ? -9.526 -2.687 6.285 1.00 95.00 95 TRP A C 1
ATOM 738 O O . TRP A 1 95 ? -9.758 -3.628 5.523 1.00 95.00 95 TRP A O 1
ATOM 748 N N . LYS A 1 96 ? -9.803 -1.426 5.962 1.00 95.62 96 LYS A N 1
ATOM 749 C CA . LYS A 1 96 ? -10.375 -1.015 4.679 1.00 95.62 96 LYS A CA 1
ATOM 750 C C . LYS A 1 96 ? -9.617 0.172 4.116 1.00 95.62 96 LYS A C 1
ATOM 752 O O . LYS A 1 96 ? -9.190 1.049 4.860 1.00 95.62 96 LYS A O 1
ATOM 757 N N . ILE A 1 97 ? -9.498 0.215 2.792 1.00 95.62 97 ILE A N 1
ATOM 758 C CA . ILE A 1 97 ? -9.026 1.406 2.085 1.00 95.62 97 ILE A CA 1
ATOM 759 C C . ILE A 1 97 ? -10.159 2.429 2.065 1.00 95.62 97 ILE A C 1
ATOM 761 O O . ILE A 1 97 ? -11.210 2.175 1.481 1.00 95.62 97 ILE A O 1
ATOM 765 N N . VAL A 1 98 ? -9.914 3.595 2.653 1.00 96.62 98 VAL A N 1
ATOM 766 C CA . VAL A 1 98 ? -10.763 4.787 2.501 1.00 96.62 98 VAL A CA 1
ATOM 767 C C . VAL A 1 98 ? -10.263 5.650 1.350 1.00 96.62 98 VAL A C 1
ATOM 769 O O . VAL A 1 98 ? -11.055 6.184 0.579 1.00 96.62 98 VAL A O 1
ATOM 772 N N . GLN A 1 99 ? -8.941 5.726 1.188 1.00 95.75 99 GLN A N 1
ATOM 773 C CA . GLN A 1 99 ? -8.293 6.401 0.069 1.00 95.75 99 GLN A CA 1
ATOM 774 C C . GLN A 1 99 ? -7.138 5.552 -0.453 1.00 95.75 99 GLN A C 1
ATOM 776 O O . GLN A 1 99 ? -6.286 5.101 0.313 1.00 95.75 99 GLN A O 1
ATOM 781 N N . SER A 1 100 ? -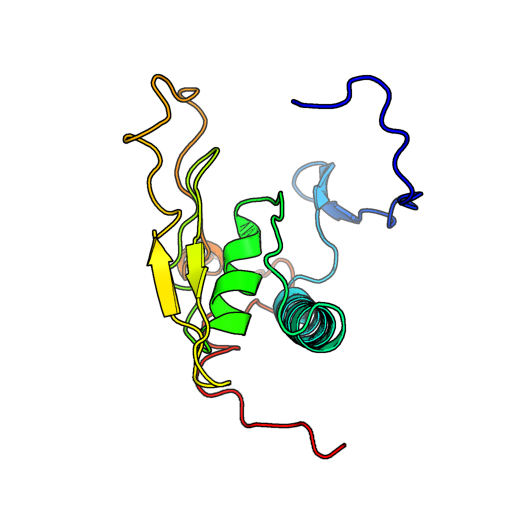7.113 5.335 -1.767 1.00 95.25 100 SER A N 1
ATOM 782 C CA . SER A 1 100 ? -6.031 4.617 -2.434 1.00 95.25 100 SER A CA 1
ATOM 783 C C . SER A 1 100 ? -4.874 5.561 -2.753 1.00 95.25 100 SER A C 1
ATOM 785 O O . SER A 1 100 ? -5.093 6.655 -3.265 1.00 95.25 100 SER A O 1
ATOM 787 N N . GLY A 1 101 ? -3.642 5.101 -2.535 1.00 95.38 101 GLY A N 1
ATOM 788 C CA . GLY A 1 101 ? -2.432 5.848 -2.880 1.00 95.38 101 GLY A CA 1
ATOM 789 C C . GLY A 1 101 ? -1.954 5.676 -4.324 1.00 95.38 101 GLY A C 1
ATOM 790 O O . GLY A 1 101 ? -0.816 6.036 -4.612 1.00 95.38 101 GLY A O 1
ATOM 791 N N . HIS A 1 102 ? -2.758 5.100 -5.227 1.00 95.50 102 HIS A N 1
ATOM 792 C CA . HIS A 1 102 ? -2.359 4.888 -6.627 1.00 95.50 102 HIS A CA 1
ATOM 793 C C . HIS A 1 102 ? -2.307 6.174 -7.464 1.00 95.50 102 HIS A C 1
ATOM 795 O O . HIS A 1 102 ? -1.712 6.161 -8.542 1.00 95.50 102 HIS A O 1
ATOM 801 N N . ASP A 1 103 ? -2.923 7.250 -6.976 1.00 94.38 103 ASP A N 1
ATOM 802 C CA . ASP A 1 103 ? -2.987 8.557 -7.618 1.00 94.38 103 ASP A CA 1
ATOM 803 C C . ASP A 1 103 ? -2.700 9.670 -6.599 1.00 94.38 103 ASP A C 1
ATOM 805 O O . ASP A 1 103 ? -2.858 9.484 -5.391 1.00 94.38 103 ASP A O 1
ATOM 809 N N . ASN A 1 104 ? -2.249 10.819 -7.096 1.00 95.50 104 ASN A N 1
ATOM 810 C CA . ASN A 1 104 ? -1.947 12.007 -6.307 1.00 95.50 104 ASN A CA 1
ATOM 811 C C . ASN A 1 104 ? -2.513 13.308 -6.906 1.00 95.50 104 ASN A C 1
ATOM 813 O O . ASN A 1 104 ? -2.326 14.374 -6.316 1.00 95.50 104 ASN A O 1
ATOM 817 N N . THR A 1 105 ? -3.223 13.243 -8.040 1.00 94.00 105 THR A N 1
ATOM 818 C CA . THR A 1 105 ? -3.634 14.432 -8.813 1.00 94.00 105 THR A CA 1
ATOM 819 C C . THR A 1 105 ? -4.512 15.416 -8.041 1.00 94.00 105 THR A C 1
ATOM 821 O O . THR A 1 105 ? -4.505 16.607 -8.332 1.00 94.00 105 THR A O 1
ATOM 824 N N . SER A 1 106 ? -5.245 14.958 -7.023 1.00 95.25 106 SER A N 1
ATOM 825 C CA . SER A 1 106 ? -6.098 15.827 -6.202 1.00 95.25 106 SER A CA 1
ATOM 826 C C . SER A 1 106 ? -5.336 16.803 -5.297 1.00 95.25 106 SER A C 1
ATOM 828 O O . SER A 1 106 ? -5.944 17.738 -4.781 1.00 95.25 106 SER A O 1
ATOM 830 N N . TYR A 1 107 ? -4.044 16.572 -5.043 1.00 94.44 107 TYR A N 1
ATOM 831 C CA . TYR A 1 107 ? -3.259 17.361 -4.080 1.00 94.44 107 TYR A CA 1
ATOM 832 C C . TYR A 1 107 ? -1.780 17.544 -4.467 1.00 94.44 107 TYR A C 1
ATOM 834 O O . TYR A 1 107 ? -1.023 18.151 -3.710 1.00 94.44 107 TYR A O 1
ATOM 842 N N . VAL A 1 108 ? -1.354 17.038 -5.626 1.00 93.62 108 VAL A N 1
ATOM 843 C CA . VAL A 1 108 ? -0.036 17.293 -6.220 1.00 93.62 108 VAL A CA 1
ATOM 844 C C . VA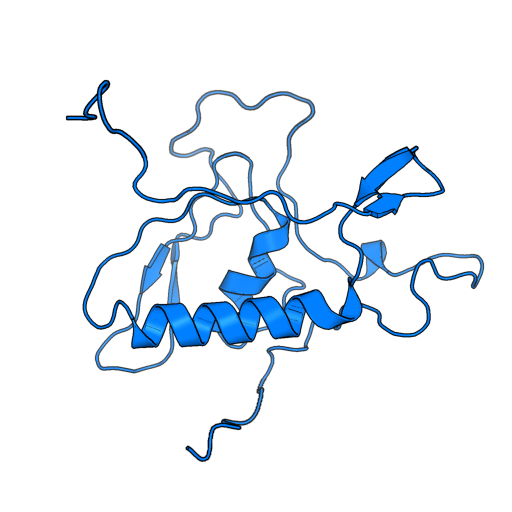L A 1 108 ? -0.240 17.984 -7.563 1.00 93.62 108 VAL A C 1
ATOM 846 O O . VAL A 1 108 ? -0.853 17.418 -8.463 1.00 93.62 108 VAL A O 1
ATOM 849 N N . GLU A 1 109 ? 0.281 19.204 -7.693 1.00 94.44 109 GLU A N 1
ATOM 850 C CA . GLU A 1 109 ? 0.148 20.009 -8.916 1.00 94.44 109 GLU A CA 1
ATOM 851 C C . GLU A 1 109 ? 1.073 19.524 -10.042 1.00 94.44 109 GLU A C 1
ATOM 853 O O . GLU A 1 109 ? 0.684 19.524 -11.209 1.00 94.44 109 GLU A O 1
ATOM 858 N N . GLU A 1 110 ? 2.286 19.077 -9.701 1.00 93.75 110 GLU A N 1
ATOM 859 C CA . GLU A 1 110 ? 3.285 18.619 -10.666 1.00 93.75 110 GLU A CA 1
ATOM 860 C C . GLU A 1 110 ? 4.074 17.419 -10.125 1.00 93.75 110 GLU A C 1
ATOM 862 O O . GLU A 1 110 ? 4.528 17.407 -8.980 1.00 93.75 110 GLU A O 1
ATOM 867 N N . ASN A 1 111 ? 4.265 16.410 -10.979 1.00 90.75 111 ASN A N 1
ATOM 868 C CA . ASN A 1 111 ? 5.158 15.282 -10.730 1.00 90.75 111 ASN A CA 1
ATOM 869 C C . ASN A 1 111 ? 6.399 15.396 -11.618 1.00 90.75 111 ASN A C 1
ATOM 871 O O . ASN A 1 111 ? 6.314 15.830 -12.767 1.00 90.75 111 ASN A O 1
ATOM 875 N N . SER A 1 112 ? 7.546 14.919 -11.127 1.00 91.25 112 SER A N 1
ATOM 876 C CA . SER A 1 112 ? 8.726 14.789 -11.983 1.00 91.25 112 SER A CA 1
ATOM 877 C C . SER A 1 112 ? 8.429 13.813 -13.135 1.00 91.25 112 SER A C 1
ATOM 879 O O . SER A 1 112 ? 7.892 12.733 -12.865 1.00 91.25 112 SER A O 1
ATOM 881 N N . PRO A 1 113 ? 8.821 14.109 -14.393 1.00 89.81 113 PRO A N 1
ATOM 882 C CA . PRO A 1 113 ? 8.539 13.246 -15.548 1.00 89.81 113 PRO A CA 1
ATOM 883 C C . PRO A 1 113 ? 9.091 11.819 -15.433 1.00 89.81 113 PRO A C 1
ATOM 885 O O . PRO A 1 113 ? 8.661 10.920 -16.150 1.00 89.81 113 PRO A O 1
ATOM 888 N N . THR A 1 114 ? 10.070 11.604 -14.553 1.00 89.12 114 THR A N 1
ATOM 889 C CA . THR A 1 114 ? 10.702 10.302 -14.302 1.00 89.12 114 THR A CA 1
ATOM 890 C C . THR A 1 114 ? 10.064 9.532 -13.145 1.00 89.12 114 THR A C 1
ATOM 892 O O . THR A 1 114 ? 10.519 8.437 -12.816 1.00 89.12 114 THR A O 1
ATOM 895 N N . THR A 1 115 ? 9.015 10.078 -12.526 1.00 87.88 115 THR A N 1
ATOM 896 C CA . THR A 1 115 ? 8.306 9.466 -11.399 1.00 87.88 115 THR A CA 1
ATOM 897 C C . THR A 1 115 ? 6.887 9.086 -11.802 1.00 87.88 115 THR A C 1
ATOM 899 O O . THR A 1 115 ? 6.193 9.846 -12.469 1.00 87.88 115 THR A O 1
ATOM 902 N N . TYR A 1 116 ? 6.458 7.884 -11.425 1.00 91.81 116 TYR A N 1
ATOM 903 C CA . TYR A 1 116 ? 5.158 7.332 -11.799 1.00 91.81 116 TYR A CA 1
ATOM 904 C C . TYR A 1 116 ? 4.674 6.338 -10.737 1.00 91.81 116 TYR A C 1
ATOM 906 O O . TYR A 1 116 ? 5.492 5.823 -9.969 1.00 91.81 116 TYR A O 1
ATOM 914 N N . PRO A 1 117 ? 3.359 6.057 -10.671 1.00 93.94 117 PRO A N 1
ATOM 915 C CA . PRO A 1 117 ? 2.827 5.050 -9.766 1.00 93.94 117 PRO A CA 1
ATOM 916 C C . PRO A 1 117 ? 3.467 3.682 -9.983 1.00 93.94 117 PRO A C 1
ATOM 918 O O . PRO A 1 117 ? 3.466 3.151 -11.095 1.00 93.94 117 PRO A O 1
ATOM 921 N N . TRP A 1 118 ? 3.981 3.100 -8.902 1.00 93.75 118 TRP A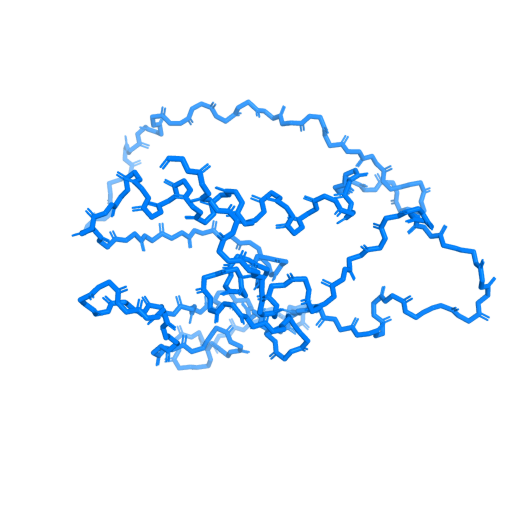 N 1
ATOM 922 C CA . TRP A 1 118 ? 4.699 1.828 -8.929 1.00 93.75 118 TRP A CA 1
ATOM 923 C C . TRP A 1 118 ? 4.118 0.845 -7.909 1.00 93.75 118 TRP A C 1
ATOM 925 O O . TRP A 1 118 ? 3.644 1.248 -6.851 1.00 93.75 118 TRP A O 1
ATOM 935 N N . GLY A 1 119 ? 4.151 -0.446 -8.217 1.00 90.81 119 GLY A N 1
ATOM 936 C CA . GLY A 1 119 ? 3.692 -1.525 -7.342 1.00 90.81 119 GLY A CA 1
ATOM 937 C C . GLY A 1 119 ? 4.216 -2.872 -7.824 1.00 90.81 119 GLY A C 1
ATOM 938 O O . GLY A 1 119 ? 4.801 -2.946 -8.903 1.00 90.81 119 GLY A O 1
ATOM 939 N N . PHE A 1 120 ? 4.016 -3.944 -7.061 1.00 87.81 120 PHE A N 1
ATOM 940 C CA . PHE A 1 120 ? 4.420 -5.275 -7.514 1.00 87.81 120 PHE A CA 1
ATOM 941 C C . PHE A 1 120 ? 3.505 -5.778 -8.641 1.00 87.81 120 PHE A C 1
ATOM 943 O O . PHE A 1 120 ? 2.323 -5.471 -8.687 1.00 87.81 120 PHE A O 1
ATOM 950 N N . SER A 1 121 ? 4.060 -6.535 -9.586 1.00 83.62 121 SER A N 1
ATOM 951 C CA . SER A 1 121 ? 3.313 -7.109 -10.711 1.00 83.62 121 SER A CA 1
ATOM 952 C C . SER A 1 121 ? 4.034 -8.362 -11.189 1.00 83.62 121 SER A C 1
ATOM 954 O O . SER A 1 121 ? 5.251 -8.440 -11.020 1.00 83.62 121 SER A O 1
ATOM 956 N N . GLY A 1 122 ? 3.320 -9.309 -11.807 1.00 74.88 122 GLY A N 1
ATOM 957 C CA . GLY A 1 122 ? 3.923 -10.546 -12.328 1.00 74.88 122 GLY A CA 1
ATOM 958 C C . GLY A 1 122 ? 5.129 -10.281 -13.235 1.00 74.88 122 GLY A C 1
ATOM 959 O O . GLY A 1 122 ? 6.168 -10.912 -13.088 1.00 74.88 122 GLY A O 1
ATOM 960 N N . LYS A 1 123 ? 5.064 -9.215 -14.043 1.00 71.94 123 LYS A N 1
ATOM 961 C CA . LYS A 1 123 ? 6.145 -8.765 -14.937 1.00 71.94 123 LYS A CA 1
ATOM 962 C C . LYS A 1 123 ? 7.456 -8.422 -14.230 1.00 71.94 123 LYS A C 1
ATOM 964 O O . LYS A 1 123 ? 8.503 -8.450 -14.860 1.00 71.94 123 LYS A O 1
ATOM 969 N N . HIS A 1 124 ? 7.416 -8.069 -12.945 1.00 69.94 124 HIS A N 1
ATOM 970 C CA . HIS A 1 124 ? 8.631 -7.822 -12.160 1.00 69.94 124 HIS A CA 1
ATOM 971 C C . HIS A 1 124 ? 9.389 -9.113 -11.828 1.00 69.94 124 HIS A C 1
ATOM 973 O O . HIS A 1 124 ? 10.542 -9.055 -11.407 1.00 69.94 124 HIS A O 1
ATOM 979 N N . PHE A 1 125 ? 8.740 -10.261 -12.017 1.00 68.19 125 PHE A N 1
ATOM 980 C CA . PHE A 1 125 ? 9.242 -11.587 -11.671 1.00 68.19 125 PHE A CA 1
ATOM 981 C C . PHE A 1 125 ? 9.251 -12.548 -12.873 1.00 68.19 125 PHE A C 1
ATOM 983 O O . PHE A 1 125 ? 9.767 -13.658 -12.766 1.00 68.19 125 PHE A O 1
ATOM 990 N N . GLU A 1 126 ? 8.721 -12.120 -14.020 1.00 58.88 126 GLU A N 1
ATOM 991 C CA . GLU A 1 126 ? 8.831 -12.799 -15.311 1.00 58.88 126 GLU A CA 1
ATOM 992 C C . GLU A 1 126 ? 10.163 -12.410 -15.991 1.00 58.88 126 GLU A C 1
ATOM 994 O O . GLU A 1 126 ? 10.367 -11.250 -16.340 1.00 58.88 126 GLU A O 1
ATOM 999 N N . GLU A 1 127 ? 11.072 -13.365 -16.230 1.00 54.62 127 GLU A N 1
ATOM 1000 C CA . GLU A 1 127 ? 12.215 -13.179 -17.146 1.00 54.62 127 GLU A CA 1
ATOM 1001 C C . GLU A 1 127 ? 12.296 -14.325 -18.173 1.00 54.62 127 GLU A C 1
ATOM 1003 O O . GLU A 1 127 ? 12.188 -15.504 -17.837 1.00 54.62 127 GLU A O 1
ATOM 1008 N N . ASN A 1 128 ? 12.553 -13.945 -19.432 1.00 48.75 128 ASN A N 1
ATOM 1009 C CA . ASN A 1 128 ? 12.591 -14.786 -20.637 1.00 48.75 128 ASN A CA 1
ATOM 1010 C C . ASN A 1 128 ? 13.711 -15.857 -20.681 1.00 48.75 128 ASN A C 1
ATOM 1012 O O . ASN A 1 128 ? 13.702 -16.669 -21.599 1.00 48.75 128 ASN A O 1
ATOM 1016 N N . ASP A 1 129 ? 14.648 -15.892 -19.719 1.00 49.81 129 ASP A N 1
ATOM 1017 C CA . ASP A 1 129 ? 15.901 -16.674 -19.823 1.00 49.81 129 ASP A CA 1
ATOM 1018 C C . ASP A 1 129 ? 16.224 -17.585 -18.611 1.00 49.81 129 ASP A C 1
ATOM 1020 O O . ASP A 1 129 ? 17.341 -18.092 -18.481 1.00 49.81 129 ASP A O 1
ATOM 1024 N N . GLY A 1 130 ? 15.275 -17.827 -17.698 1.00 46.50 130 GLY A N 1
ATOM 1025 C CA . GLY A 1 130 ? 15.400 -18.884 -16.673 1.00 46.50 130 GLY A CA 1
ATOM 1026 C C . GLY A 1 130 ? 16.529 -18.720 -15.636 1.00 46.50 130 GLY A C 1
ATOM 1027 O O . GLY A 1 130 ? 16.818 -19.657 -14.890 1.00 46.50 130 GLY A O 1
ATOM 1028 N N . LYS A 1 131 ? 17.178 -17.550 -15.553 1.00 42.22 131 LYS A N 1
ATOM 1029 C CA . LYS A 1 131 ? 18.230 -17.244 -14.568 1.00 42.22 131 LYS A CA 1
ATOM 1030 C C . LYS A 1 131 ? 17.764 -16.176 -13.592 1.00 42.22 131 LYS A C 1
ATOM 1032 O O . LYS A 1 131 ? 18.037 -14.992 -13.747 1.00 42.22 131 LYS A O 1
ATOM 1037 N N . TYR A 1 132 ? 17.093 -16.640 -12.551 1.00 51.38 132 TYR A N 1
ATOM 1038 C CA . TYR A 1 132 ? 16.650 -15.823 -11.435 1.00 51.38 132 TYR A CA 1
ATOM 1039 C C . TYR A 1 132 ? 17.785 -15.012 -10.795 1.00 51.38 132 TYR A C 1
ATOM 1041 O O . TYR A 1 132 ? 18.827 -15.546 -10.405 1.00 51.38 132 TYR A O 1
ATOM 1049 N N . PHE A 1 133 ? 17.509 -13.738 -10.544 1.00 40.56 133 PHE A N 1
ATOM 1050 C CA . PHE A 1 133 ? 18.066 -13.046 -9.390 1.00 40.56 133 PHE A CA 1
ATOM 1051 C C . PHE A 1 133 ? 17.186 -13.406 -8.181 1.00 40.56 133 PHE A C 1
ATOM 1053 O O . PHE A 1 133 ? 16.048 -12.957 -8.103 1.00 40.56 133 PHE A O 1
ATOM 1060 N N . GLY A 1 134 ? 17.670 -14.267 -7.276 1.00 44.06 134 GLY A N 1
ATOM 1061 C CA . GLY A 1 134 ? 16.923 -14.680 -6.072 1.00 44.06 134 GLY A CA 1
ATOM 1062 C C . GLY A 1 134 ? 16.082 -15.965 -6.189 1.00 44.06 134 GLY A C 1
ATOM 1063 O O . GLY A 1 134 ? 15.080 -16.085 -5.492 1.00 44.06 134 GLY A O 1
ATOM 1064 N N . SER A 1 135 ? 16.485 -16.937 -7.022 1.00 42.28 135 SER A N 1
ATOM 1065 C CA . SER A 1 135 ? 15.751 -18.184 -7.364 1.00 42.28 135 SER A CA 1
ATOM 1066 C C . SER A 1 135 ? 15.263 -19.057 -6.216 1.00 42.28 135 SER A C 1
ATOM 1068 O O . SER A 1 135 ? 14.499 -19.981 -6.474 1.00 42.28 135 SER A O 1
ATOM 1070 N N . SER A 1 136 ? 15.709 -18.851 -4.982 1.00 43.78 136 SER A N 1
ATOM 1071 C CA . SER A 1 136 ? 15.207 -19.635 -3.853 1.00 43.78 136 SER A CA 1
ATOM 1072 C C . SER A 1 136 ? 14.069 -18.955 -3.095 1.00 43.78 136 SER A C 1
ATOM 1074 O O . SER A 1 136 ? 13.402 -19.636 -2.327 1.00 43.78 136 SER A O 1
ATOM 1076 N N . GLU A 1 137 ? 13.826 -17.649 -3.279 1.00 52.69 137 GLU A N 1
ATOM 1077 C CA . GLU A 1 137 ? 12.838 -16.919 -2.476 1.00 52.69 137 GLU A CA 1
ATOM 1078 C C . GLU A 1 137 ? 12.195 -15.725 -3.235 1.00 52.69 137 GLU A C 1
ATOM 1080 O O . GLU A 1 137 ? 12.386 -14.565 -2.876 1.00 52.69 137 GLU A O 1
ATOM 1085 N N . GLY A 1 138 ? 11.458 -15.965 -4.324 1.00 66.00 138 GLY A N 1
ATOM 1086 C CA . GLY A 1 138 ? 10.684 -14.904 -4.994 1.00 66.00 138 GLY A CA 1
ATOM 1087 C C . GLY A 1 138 ? 9.648 -14.239 -4.069 1.00 66.00 138 GLY A C 1
ATOM 1088 O O . GLY A 1 138 ? 9.266 -14.805 -3.046 1.00 66.00 138 GLY A O 1
ATOM 1089 N N . ILE A 1 139 ? 9.182 -13.036 -4.424 1.00 77.69 139 ILE A N 1
ATOM 1090 C CA . ILE A 1 139 ? 8.043 -12.412 -3.733 1.00 77.69 139 ILE A CA 1
ATOM 1091 C C . ILE A 1 139 ? 6.764 -13.085 -4.230 1.00 77.69 139 ILE A C 1
ATOM 1093 O O . ILE A 1 139 ? 6.425 -12.981 -5.407 1.00 77.69 139 ILE A O 1
ATOM 1097 N N . ASP A 1 140 ? 6.055 -13.750 -3.325 1.00 83.75 140 ASP A N 1
ATOM 1098 C CA . ASP A 1 140 ? 4.702 -14.234 -3.576 1.00 83.75 140 ASP A CA 1
ATOM 1099 C C . ASP A 1 140 ? 3.719 -13.055 -3.488 1.00 83.75 140 ASP A C 1
ATOM 1101 O O . ASP A 1 140 ? 3.558 -12.434 -2.432 1.00 83.75 140 ASP A O 1
ATOM 1105 N N . LEU A 1 141 ? 3.095 -12.718 -4.621 1.00 86.94 141 LEU A N 1
ATOM 1106 C CA . LEU A 1 141 ? 2.135 -11.615 -4.724 1.00 86.94 141 LEU A CA 1
ATOM 1107 C C . LEU A 1 141 ? 0.868 -11.860 -3.909 1.00 86.94 141 LEU A C 1
ATOM 1109 O O . LEU A 1 141 ? 0.233 -10.893 -3.482 1.00 86.94 141 LEU A O 1
ATOM 1113 N N . A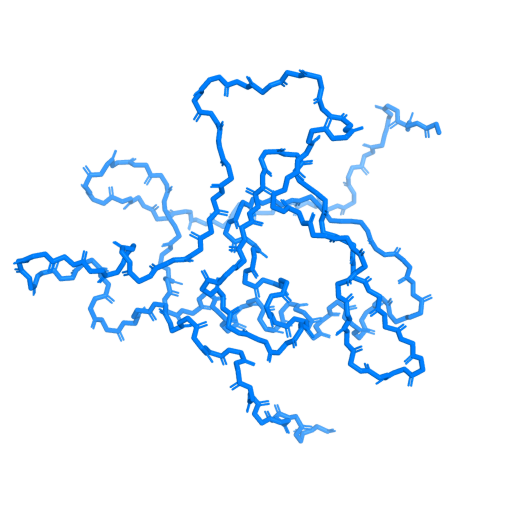SP A 1 142 ? 0.548 -13.125 -3.654 1.00 89.31 142 ASP A N 1
ATOM 1114 C CA . ASP A 1 142 ? -0.626 -13.553 -2.909 1.00 89.31 142 ASP A CA 1
ATOM 1115 C C . ASP A 1 142 ? -0.283 -13.962 -1.472 1.00 89.31 142 ASP A C 1
ATOM 1117 O O . ASP A 1 142 ? -1.153 -14.440 -0.752 1.00 89.31 142 ASP A O 1
ATOM 1121 N N . TYR A 1 143 ? 0.942 -13.689 -1.002 1.00 88.56 143 TYR A N 1
ATOM 1122 C CA . TYR A 1 143 ? 1.407 -14.045 0.346 1.00 88.56 143 TYR A CA 1
ATOM 1123 C C . TYR A 1 143 ? 0.425 -13.640 1.464 1.00 88.56 143 TYR A C 1
ATOM 1125 O O . TYR A 1 143 ? 0.278 -14.346 2.460 1.00 88.56 143 TYR A O 1
ATOM 1133 N N . PHE A 1 144 ? -0.245 -12.491 1.323 1.00 90.12 144 PHE A N 1
ATOM 1134 C CA . PHE A 1 144 ? -1.183 -11.979 2.328 1.00 90.12 144 PHE A CA 1
ATOM 1135 C C . PHE A 1 144 ? -2.639 -12.404 2.091 1.00 90.12 144 PHE A C 1
ATOM 1137 O O . PHE A 1 144 ? -3.481 -12.157 2.959 1.00 90.12 144 PHE A O 1
ATOM 1144 N N . VAL A 1 145 ? -2.950 -13.026 0.947 1.00 88.75 145 VAL A N 1
ATOM 1145 C CA . VAL A 1 145 ? -4.297 -13.501 0.609 1.00 88.75 145 VAL A CA 1
ATOM 1146 C C . VAL A 1 145 ? -4.642 -14.661 1.528 1.00 88.75 145 VAL A C 1
ATOM 1148 O O . VAL A 1 145 ? -4.061 -15.739 1.440 1.00 88.75 145 VAL A O 1
ATOM 1151 N N . GLY A 1 146 ? -5.600 -14.440 2.427 1.00 70.62 146 GLY A N 1
ATOM 1152 C CA . GLY A 1 146 ? -6.084 -15.494 3.315 1.00 70.62 146 GLY A CA 1
ATOM 1153 C C . GLY A 1 146 ? -4.998 -16.098 4.205 1.00 70.62 146 GLY A C 1
ATOM 1154 O O . GLY A 1 146 ? -5.122 -17.269 4.564 1.00 70.62 146 GLY A O 1
ATOM 1155 N N . ALA A 1 147 ? -3.954 -15.328 4.552 1.00 55.59 147 ALA A N 1
ATOM 1156 C CA . ALA A 1 147 ? -2.983 -15.744 5.556 1.00 55.59 147 ALA A CA 1
ATOM 1157 C C . ALA A 1 147 ? -3.775 -16.206 6.791 1.00 55.59 147 ALA A C 1
ATOM 1159 O O . ALA A 1 147 ? -4.483 -15.381 7.378 1.00 55.59 147 ALA A O 1
ATOM 1160 N N . PRO A 1 148 ? -3.745 -17.508 7.141 1.00 43.69 148 PRO A N 1
ATOM 1161 C CA . PRO A 1 148 ? -4.487 -17.997 8.288 1.00 43.69 148 PRO A CA 1
ATOM 1162 C C . PRO A 1 148 ? -4.005 -17.211 9.498 1.00 43.69 148 PRO A C 1
ATOM 1164 O O . PRO A 1 148 ? -2.821 -16.864 9.559 1.00 43.69 148 PRO A O 1
ATOM 1167 N N . ASP A 1 149 ? -4.909 -16.931 10.433 1.00 44.72 149 ASP A N 1
ATOM 1168 C CA . ASP A 1 149 ? -4.622 -16.351 11.743 1.00 44.72 149 ASP A CA 1
ATOM 1169 C C . ASP A 1 149 ? -3.626 -17.237 12.519 1.00 44.72 149 ASP A C 1
ATOM 1171 O O . ASP A 1 149 ? -3.945 -17.904 13.497 1.00 44.72 149 ASP A O 1
ATOM 1175 N N . ASN A 1 150 ? -2.371 -17.278 12.081 1.00 36.25 150 ASN A N 1
ATOM 1176 C CA . ASN A 1 150 ? -1.262 -17.916 12.756 1.00 36.25 150 ASN A CA 1
ATOM 1177 C C . ASN A 1 150 ? -0.703 -16.894 13.740 1.00 36.25 150 ASN A C 1
ATOM 1179 O O . ASN A 1 150 ? 0.370 -16.312 13.551 1.00 36.25 150 ASN A O 1
ATOM 1183 N N . CYS A 1 151 ? -1.494 -16.687 14.787 1.00 30.06 151 CYS A N 1
ATOM 1184 C CA . CYS A 1 151 ? -1.050 -16.281 16.106 1.00 30.06 151 CYS A CA 1
ATOM 1185 C C . CYS A 1 151 ? -1.918 -17.008 17.140 1.00 30.06 151 CYS A C 1
ATOM 1187 O O . CYS A 1 151 ? -2.801 -16.428 17.758 1.00 30.06 151 CYS A O 1
ATOM 1189 N N . ASN A 1 152 ? -1.602 -18.287 17.355 1.00 28.78 152 ASN A N 1
ATOM 1190 C CA . ASN A 1 152 ? -1.577 -18.793 18.722 1.00 28.78 152 ASN A CA 1
ATOM 1191 C C . ASN A 1 152 ? -0.445 -18.048 19.448 1.00 28.78 152 ASN A C 1
ATOM 1193 O O . ASN A 1 152 ? 0.729 -18.366 19.241 1.00 28.78 152 ASN A O 1
ATOM 1197 N N . LEU A 1 153 ? -0.806 -17.043 20.241 1.00 32.38 153 LEU A N 1
ATOM 1198 C CA . LEU A 1 153 ? -0.040 -16.553 21.387 1.00 32.38 153 LEU A CA 1
ATOM 1199 C C . LEU A 1 153 ? -1.013 -16.361 22.547 1.00 32.38 153 LEU A C 1
ATOM 1201 O O . LEU A 1 153 ? -2.020 -15.653 22.335 1.00 32.38 153 LEU A O 1
#

Organism: NCBI:txid267567

pLDDT: mean 78.38, std 19.21, range [28.78, 97.44]

Radius of gyration: 17.41 Å; chains: 1; bounding box: 40×43×42 Å